Protein AF-A0A6A1Z7D6-F1 (afdb_monomer)

Mean predicted aligned error: 11.19 Å

Foldseek 3Di:
DPPPPPDCPVCVVVVVVVVVLVVQLVVCVVVVVVVSNVVSVVVVLVSLVVVLVVQVVCVVVVNDDPLVSQLSVLVSVLVVVVVVCVVCVVVCCVVQPVVSVVVNVVSVVVSVVSNVVSVCVVVVPDPVSVVVVVVVVVVVVVVVVVVVVVVD

Solvent-accessible surface area (backbone atoms only — not comparable to full-atom values): 8390 Å² total; per-residue (Å²): 131,82,81,70,79,70,80,66,60,79,49,52,64,52,51,54,53,51,50,53,44,51,53,50,36,53,51,20,57,76,69,66,35,62,68,59,28,52,53,43,52,52,52,53,50,52,51,52,51,53,50,46,54,50,38,46,53,35,29,78,68,68,74,42,61,70,42,60,39,50,45,49,48,51,52,49,53,47,52,52,51,52,50,49,50,61,75,43,35,70,64,44,38,73,76,42,48,76,52,40,59,54,51,58,51,49,53,52,50,51,46,53,53,50,47,51,54,39,49,43,62,64,68,64,57,49,75,66,54,53,51,52,52,51,52,51,52,50,52,53,52,52,52,50,51,52,56,56,60,75,73,109

Secondary structure (DSSP, 8-state):
------SSTTHHHHHHHHHHHHHHHHHHHHTT-HHHHHHHHHHHHHHHHHHHHHHHHHHHTTSS-THHHHHHHHHHHHHHHHHHHHHTHHHHHHHHTTHHHHHHHHHHHHHHHHHHHHHHHHTT--HHHHHHHHHHHHHHHHHHHHHHHTT-

Structure (mmCIF, N/CA/C/O backbone):
data_AF-A0A6A1Z7D6-F1
#
_entry.id   AF-A0A6A1Z7D6-F1
#
loop_
_atom_site.group_PDB
_atom_site.id
_atom_site.type_symbol
_atom_site.label_atom_id
_atom_site.label_alt_id
_atom_site.label_comp_id
_atom_site.label_asym_id
_atom_site.label_entity_id
_atom_site.label_seq_id
_atom_site.pdbx_PDB_ins_code
_atom_site.Cartn_x
_atom_site.Cartn_y
_atom_site.Cartn_z
_atom_site.occupancy
_atom_site.B_iso_or_equiv
_atom_site.auth_seq_id
_atom_site.auth_comp_id
_atom_site.auth_asym_id
_atom_site.auth_atom_id
_atom_site.pdbx_PDB_model_num
ATOM 1 N N . MET A 1 1 ? 30.308 16.685 -15.755 1.00 36.16 1 MET A N 1
ATOM 2 C CA . MET A 1 1 ? 29.708 15.355 -15.524 1.00 36.16 1 MET A CA 1
ATOM 3 C C . MET A 1 1 ? 28.931 15.409 -14.219 1.00 36.16 1 MET A C 1
ATOM 5 O O . MET A 1 1 ? 29.544 15.378 -13.161 1.00 36.16 1 MET A O 1
ATOM 9 N N . LEU A 1 2 ? 27.605 15.572 -14.272 1.00 36.69 2 LEU A N 1
ATOM 10 C CA . LEU A 1 2 ? 26.779 15.295 -13.096 1.00 36.69 2 LEU A CA 1
ATOM 11 C C . LEU A 1 2 ? 26.861 13.784 -12.878 1.00 36.69 2 LEU A C 1
ATOM 13 O O . LEU A 1 2 ? 26.393 13.029 -13.731 1.00 36.69 2 LEU A O 1
ATOM 17 N N . SER A 1 3 ? 27.510 13.365 -11.790 1.00 39.84 3 SER A N 1
ATOM 18 C CA . SER A 1 3 ? 27.452 11.990 -11.299 1.00 39.84 3 SER A CA 1
ATOM 19 C C . SER A 1 3 ? 25.978 11.639 -11.138 1.00 39.84 3 SER A C 1
ATOM 21 O O . SER A 1 3 ? 25.296 12.110 -10.228 1.00 39.84 3 SER A O 1
ATOM 23 N N . THR A 1 4 ? 25.445 10.914 -12.115 1.00 45.69 4 THR A N 1
ATOM 24 C CA . THR A 1 4 ? 24.114 10.342 -12.024 1.00 45.69 4 THR A CA 1
ATOM 25 C C . THR A 1 4 ? 24.239 9.285 -10.948 1.00 45.69 4 THR A C 1
ATOM 27 O O . THR A 1 4 ? 24.936 8.291 -11.131 1.00 45.69 4 THR A O 1
ATOM 30 N N . VAL A 1 5 ? 23.625 9.560 -9.797 1.00 45.91 5 VAL A N 1
ATOM 31 C CA . VAL A 1 5 ? 23.458 8.608 -8.702 1.00 45.91 5 VAL A CA 1
ATOM 32 C C . VAL A 1 5 ? 22.742 7.393 -9.290 1.00 45.91 5 VAL A C 1
ATOM 34 O O . VAL A 1 5 ? 21.524 7.377 -9.459 1.00 45.91 5 VAL A O 1
ATOM 37 N N . THR A 1 6 ? 23.532 6.423 -9.726 1.00 51.09 6 THR A N 1
ATOM 38 C CA . THR A 1 6 ? 23.092 5.221 -10.418 1.00 51.09 6 THR A CA 1
ATOM 39 C C . THR A 1 6 ? 22.671 4.211 -9.357 1.00 51.09 6 THR A C 1
ATOM 41 O O . THR A 1 6 ? 23.374 3.990 -8.377 1.00 51.09 6 THR A O 1
ATOM 44 N N . GLY A 1 7 ? 21.481 3.630 -9.522 1.00 52.00 7 GLY A N 1
ATOM 45 C CA . GLY A 1 7 ? 21.047 2.467 -8.742 1.00 52.00 7 GLY A CA 1
ATOM 46 C C . GLY A 1 7 ? 20.683 2.742 -7.280 1.00 52.00 7 GLY A C 1
ATOM 47 O O . GLY A 1 7 ? 21.342 2.256 -6.369 1.00 52.00 7 GLY A O 1
ATOM 48 N N . GLY A 1 8 ? 19.602 3.489 -7.032 1.00 55.97 8 GLY A N 1
ATOM 49 C CA . GLY A 1 8 ? 18.891 3.458 -5.742 1.00 55.97 8 GLY A CA 1
ATOM 50 C C . GLY A 1 8 ? 19.579 4.121 -4.540 1.00 55.97 8 GLY A C 1
ATOM 51 O O . GLY A 1 8 ? 18.945 4.279 -3.503 1.00 55.97 8 GLY A O 1
ATOM 52 N N . GLN A 1 9 ? 20.823 4.591 -4.650 1.00 62.19 9 GLN A N 1
ATOM 53 C CA . GLN A 1 9 ? 21.517 5.282 -3.549 1.00 62.19 9 GLN A CA 1
ATOM 54 C C . GLN A 1 9 ? 20.817 6.577 -3.096 1.00 62.19 9 GLN A C 1
ATOM 56 O O . GLN A 1 9 ? 20.871 6.932 -1.920 1.00 62.19 9 GLN A O 1
ATOM 61 N N . TRP A 1 10 ? 20.087 7.249 -3.994 1.00 63.19 10 TRP A N 1
ATOM 62 C CA . TRP A 1 10 ? 19.254 8.411 -3.656 1.00 63.19 10 TRP A CA 1
ATOM 63 C C . TRP A 1 10 ? 18.099 8.066 -2.696 1.00 63.19 10 TRP A C 1
ATOM 65 O O . TRP A 1 10 ? 17.553 8.956 -2.047 1.00 63.19 10 TRP A O 1
ATOM 75 N N . PHE A 1 11 ? 17.744 6.783 -2.576 1.00 65.69 11 PHE A N 1
ATOM 76 C CA . PHE A 1 11 ? 16.692 6.286 -1.691 1.00 65.69 11 PHE A CA 1
ATOM 77 C C . PHE A 1 11 ? 17.174 6.134 -0.237 1.00 65.69 11 PHE A C 1
ATOM 79 O O . PHE A 1 11 ? 16.376 6.149 0.698 1.00 65.69 11 P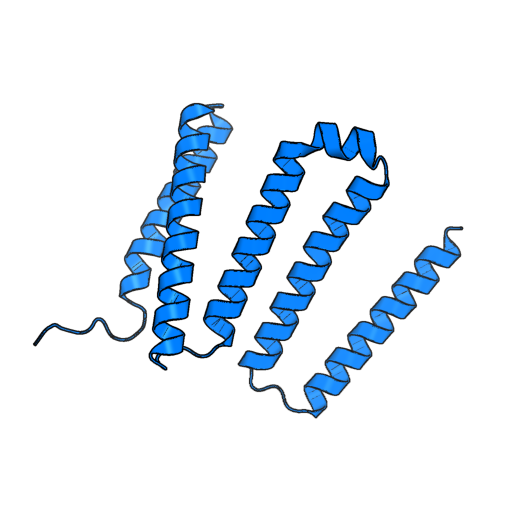HE A O 1
ATOM 86 N N . PHE A 1 12 ? 18.488 6.040 -0.011 1.00 67.38 12 PHE A N 1
ATOM 87 C CA . PHE A 1 12 ? 19.061 5.813 1.318 1.00 67.38 12 PHE A CA 1
ATOM 88 C C . PHE A 1 12 ? 18.781 6.958 2.316 1.00 67.38 12 PHE A C 1
ATOM 90 O O . PHE A 1 12 ? 18.316 6.679 3.424 1.00 67.38 12 PHE A O 1
ATOM 97 N N . PRO A 1 13 ? 18.941 8.248 1.947 1.00 74.62 13 PRO A N 1
ATOM 98 C CA . PRO A 1 13 ? 18.526 9.363 2.800 1.00 74.62 13 PRO A CA 1
ATOM 99 C C . PRO A 1 13 ? 17.027 9.334 3.124 1.00 74.62 13 PRO A C 1
ATOM 101 O O . PRO A 1 13 ? 16.630 9.652 4.242 1.00 74.62 13 PRO A O 1
ATOM 104 N N . LEU A 1 14 ? 16.191 8.903 2.174 1.00 72.44 14 LEU A N 1
ATOM 105 C CA . LEU A 1 14 ? 14.745 8.777 2.371 1.00 72.44 14 LEU A CA 1
ATOM 106 C C . LEU A 1 14 ? 14.396 7.679 3.380 1.00 72.44 14 LEU A C 1
ATOM 108 O O . LEU A 1 14 ? 13.529 7.903 4.222 1.00 72.44 14 LEU A O 1
ATOM 112 N N . ILE A 1 15 ? 15.098 6.540 3.370 1.00 71.62 15 ILE A N 1
ATOM 113 C CA . ILE A 1 15 ? 14.939 5.496 4.398 1.00 71.62 15 ILE A CA 1
ATOM 114 C C . ILE A 1 15 ? 15.244 6.066 5.788 1.00 71.62 15 ILE A C 1
ATOM 116 O O . ILE A 1 15 ? 14.463 5.866 6.720 1.00 71.62 15 ILE A O 1
ATOM 120 N N . ILE A 1 16 ? 16.347 6.808 5.926 1.00 76.56 16 ILE A N 1
ATOM 121 C CA . ILE A 1 16 ? 16.751 7.423 7.199 1.00 76.56 16 ILE A CA 1
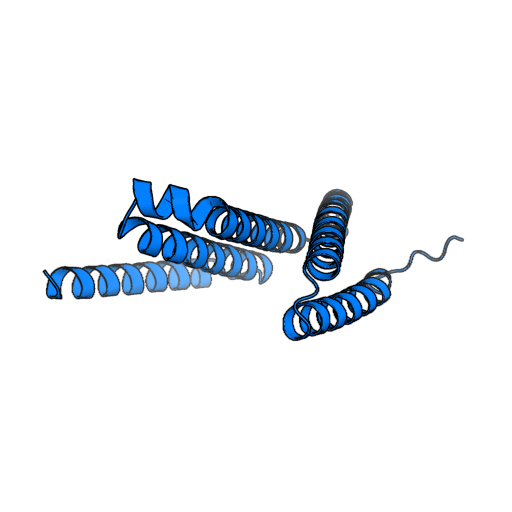ATOM 122 C C . ILE A 1 16 ? 15.683 8.415 7.678 1.00 76.56 16 ILE A C 1
ATOM 124 O O . ILE A 1 16 ? 15.262 8.359 8.835 1.00 76.56 16 ILE A O 1
ATOM 128 N N . VAL A 1 17 ? 15.185 9.277 6.787 1.00 80.69 17 VAL A N 1
ATOM 129 C CA . VAL A 1 17 ? 14.101 10.222 7.098 1.00 80.69 17 VAL A CA 1
ATOM 130 C C . VAL A 1 17 ? 12.832 9.479 7.534 1.00 80.69 17 VAL A C 1
ATOM 132 O O . VAL A 1 17 ? 12.244 9.830 8.557 1.00 80.69 17 VAL A O 1
ATOM 135 N N . CYS A 1 18 ? 12.433 8.417 6.830 1.00 77.88 18 CYS A N 1
ATOM 136 C CA . CYS A 1 18 ? 11.273 7.596 7.190 1.00 77.88 18 CYS A CA 1
ATOM 137 C C . CYS A 1 18 ? 11.427 6.918 8.562 1.00 77.88 18 CYS A C 1
ATOM 139 O O . CYS A 1 18 ? 10.467 6.891 9.335 1.00 77.88 18 CYS A O 1
ATOM 141 N N . LEU A 1 19 ? 12.619 6.414 8.898 1.00 76.88 19 LEU A N 1
ATOM 142 C CA . LEU A 1 19 ? 12.903 5.825 10.212 1.00 76.88 19 LEU A CA 1
ATOM 143 C C . LEU A 1 19 ? 12.773 6.860 11.333 1.00 76.88 19 LEU A C 1
ATOM 145 O O . LEU A 1 19 ? 12.106 6.598 12.336 1.00 76.88 19 LEU A O 1
ATOM 149 N N . ILE A 1 20 ? 13.346 8.052 11.145 1.00 84.06 20 ILE A N 1
ATOM 150 C CA . ILE A 1 20 ? 13.234 9.156 12.108 1.00 84.06 20 ILE A CA 1
ATOM 151 C C . ILE A 1 20 ? 11.764 9.544 12.293 1.00 84.06 20 ILE A C 1
ATOM 153 O O . ILE A 1 20 ? 11.294 9.638 13.427 1.00 84.06 20 ILE A O 1
ATOM 157 N N . LEU A 1 21 ? 11.010 9.708 11.203 1.00 82.12 21 LEU A N 1
ATOM 158 C CA . LEU A 1 21 ? 9.579 10.019 11.264 1.00 82.12 21 LEU A CA 1
ATOM 159 C C . LEU A 1 21 ? 8.789 8.925 11.989 1.00 82.12 21 LEU A C 1
ATOM 161 O O . LEU A 1 21 ? 7.930 9.243 12.810 1.00 82.12 21 LEU A O 1
ATOM 165 N N . GLY A 1 22 ? 9.109 7.650 11.757 1.00 77.06 22 GLY A N 1
ATOM 166 C CA . GLY A 1 22 ? 8.507 6.525 12.471 1.00 77.06 22 GLY A CA 1
ATOM 167 C C . GLY A 1 22 ? 8.749 6.596 13.982 1.00 77.06 22 GLY A C 1
ATOM 168 O O . GLY A 1 22 ? 7.807 6.474 14.769 1.00 77.06 22 GLY A O 1
ATOM 169 N N . ILE A 1 23 ? 9.988 6.874 14.399 1.00 82.56 23 ILE A N 1
ATOM 170 C CA . ILE A 1 23 ? 10.344 7.057 15.814 1.00 82.56 23 ILE A CA 1
ATOM 171 C C . ILE A 1 23 ? 9.576 8.244 16.411 1.00 82.56 23 ILE A C 1
ATOM 173 O O . ILE A 1 23 ? 8.957 8.111 17.472 1.00 82.56 23 ILE A O 1
ATOM 177 N N . VAL A 1 24 ? 9.551 9.386 15.719 1.00 84.50 24 VAL A N 1
ATOM 178 C CA . VAL A 1 24 ? 8.829 10.589 16.162 1.00 84.50 24 VAL A CA 1
ATOM 179 C C . VAL A 1 24 ? 7.328 10.314 16.288 1.00 84.50 24 VAL A C 1
ATOM 181 O O . VAL A 1 24 ? 6.727 10.707 17.290 1.00 84.50 24 VAL A O 1
ATOM 184 N N . ALA A 1 25 ? 6.722 9.583 15.348 1.00 79.19 25 ALA A N 1
ATOM 185 C CA . ALA A 1 25 ? 5.308 9.212 15.394 1.00 79.19 25 ALA A CA 1
ATOM 186 C C . ALA A 1 25 ? 4.989 8.311 16.599 1.00 79.19 25 ALA A C 1
ATOM 188 O O . ALA A 1 25 ? 3.999 8.541 17.303 1.00 79.19 25 ALA A O 1
ATOM 189 N N . ILE A 1 26 ? 5.847 7.324 16.888 1.00 82.94 26 ILE A N 1
ATOM 190 C CA . ILE A 1 26 ? 5.703 6.439 18.055 1.00 82.94 26 ILE A CA 1
ATOM 191 C C . ILE A 1 26 ? 5.803 7.243 19.356 1.00 82.94 26 ILE A C 1
ATOM 193 O O . ILE A 1 26 ? 4.965 7.081 20.248 1.00 82.94 26 ILE A O 1
ATOM 197 N N . ILE A 1 27 ? 6.795 8.130 19.469 1.00 83.75 27 ILE A N 1
ATOM 198 C CA . ILE A 1 27 ? 6.982 8.979 20.654 1.00 83.75 27 ILE A CA 1
ATOM 199 C C . ILE A 1 27 ? 5.790 9.925 20.829 1.00 83.75 27 ILE A C 1
ATOM 201 O O . ILE A 1 27 ? 5.247 10.026 21.931 1.00 83.75 27 ILE A O 1
ATOM 205 N N . ALA A 1 28 ? 5.342 10.575 19.753 1.00 85.19 28 ALA A N 1
ATOM 206 C CA . ALA A 1 28 ? 4.191 11.470 19.776 1.00 85.19 28 ALA A CA 1
ATOM 207 C C . ALA A 1 28 ? 2.916 10.735 20.212 1.00 85.19 28 ALA A C 1
ATOM 209 O O . ALA A 1 28 ? 2.143 11.264 21.012 1.00 85.19 28 ALA A O 1
ATOM 210 N N . GLN A 1 29 ? 2.721 9.495 19.754 1.00 81.88 29 GLN A N 1
ATOM 211 C CA . GLN A 1 29 ? 1.601 8.662 20.180 1.00 81.88 29 GLN A CA 1
ATOM 212 C C . GLN A 1 29 ? 1.697 8.272 21.659 1.00 81.88 29 GLN A C 1
ATOM 214 O O . GLN A 1 29 ? 0.713 8.438 22.382 1.00 81.88 29 GLN A O 1
ATOM 219 N N . LYS A 1 30 ? 2.864 7.812 22.133 1.00 87.38 30 LYS A N 1
ATOM 220 C CA . LYS A 1 30 ? 3.072 7.463 23.551 1.00 87.38 30 LYS A CA 1
ATOM 221 C C . LYS A 1 30 ? 2.850 8.663 24.475 1.00 87.38 30 LYS A C 1
ATOM 223 O O . LYS A 1 30 ? 2.207 8.525 25.510 1.00 87.38 30 LYS A O 1
ATOM 228 N N . LYS A 1 31 ? 3.325 9.847 24.079 1.00 89.75 31 LYS A N 1
ATOM 229 C CA . LYS A 1 31 ? 3.188 11.094 24.847 1.00 89.75 31 LYS A CA 1
ATOM 230 C C . LYS A 1 31 ? 1.864 11.838 24.606 1.00 89.75 31 LYS A C 1
ATOM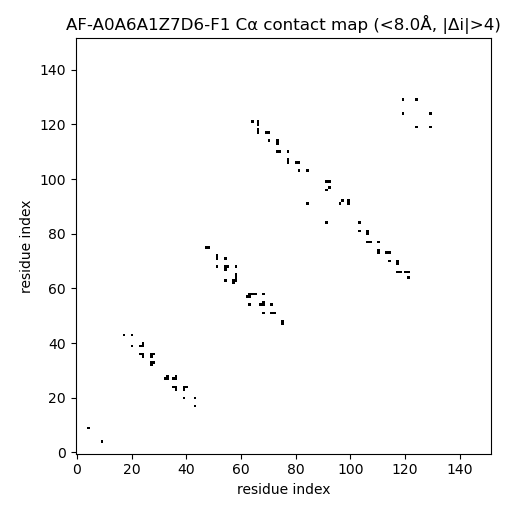 232 O O . LYS A 1 31 ? 1.699 12.942 25.112 1.00 89.75 31 LYS A O 1
ATOM 237 N N . LYS A 1 32 ? 0.925 11.266 23.837 1.00 88.25 32 LYS A N 1
ATOM 238 C CA . LYS A 1 32 ? -0.369 11.882 23.467 1.00 88.25 32 LYS A CA 1
ATOM 239 C C . LYS A 1 32 ? -0.237 13.279 22.823 1.00 88.25 32 LYS A C 1
ATOM 241 O O . LYS A 1 32 ? -1.149 14.100 22.907 1.00 88.25 32 LYS A O 1
ATOM 246 N N . LEU A 1 33 ? 0.870 13.544 22.127 1.00 89.38 33 LEU A N 1
ATOM 247 C CA . LEU A 1 33 ? 1.138 14.804 21.426 1.00 89.38 33 LEU A CA 1
ATOM 248 C C . LEU A 1 33 ? 0.420 14.819 20.070 1.00 89.38 33 LEU A C 1
ATOM 250 O O . LEU A 1 33 ? 1.002 14.542 19.021 1.00 89.38 33 LEU A O 1
ATOM 254 N N . THR A 1 34 ? -0.871 15.143 20.091 1.00 82.25 34 THR A N 1
ATOM 255 C CA . THR A 1 34 ? -1.764 15.068 18.921 1.00 82.25 34 THR A CA 1
ATOM 256 C C . THR A 1 34 ? -1.335 15.963 17.755 1.00 82.25 34 THR A C 1
ATOM 258 O O . THR A 1 34 ? -1.408 15.529 16.606 1.00 82.25 34 THR A O 1
ATOM 261 N N . LYS A 1 35 ? -0.845 17.183 18.025 1.00 81.25 35 LYS A N 1
ATOM 262 C CA . LYS A 1 35 ? -0.323 18.093 16.986 1.00 81.25 35 LYS A CA 1
ATOM 263 C C . LYS A 1 35 ? 0.929 17.532 16.311 1.00 81.25 35 LYS A C 1
ATOM 265 O O . LYS A 1 35 ? 0.975 17.486 15.086 1.00 81.25 35 LYS A O 1
ATOM 270 N N . LEU A 1 36 ? 1.902 17.069 17.101 1.00 79.12 36 LEU A N 1
ATOM 271 C CA . LEU A 1 36 ? 3.149 16.504 16.582 1.00 79.12 36 LEU A CA 1
ATOM 272 C C . LEU A 1 36 ? 2.866 15.261 15.738 1.00 79.12 36 LEU A C 1
ATOM 274 O O . LEU A 1 36 ? 3.317 15.190 14.603 1.00 79.12 36 LEU A O 1
ATOM 278 N N . LYS A 1 37 ? 2.021 14.350 16.239 1.00 78.25 37 LYS A N 1
ATOM 279 C CA . LYS A 1 37 ? 1.598 13.164 15.489 1.00 78.25 37 LYS A CA 1
ATOM 280 C C . LYS A 1 37 ? 0.977 13.534 14.138 1.00 78.25 37 LYS A C 1
ATOM 282 O O . LYS A 1 37 ? 1.369 12.981 13.122 1.00 78.25 37 LYS A O 1
ATOM 287 N N . ARG A 1 38 ? 0.054 14.504 14.109 1.00 79.12 38 ARG A N 1
ATOM 288 C CA . ARG A 1 38 ? -0.579 14.956 12.858 1.00 79.12 38 ARG A CA 1
ATOM 289 C C . ARG A 1 38 ? 0.441 15.523 11.865 1.00 79.12 3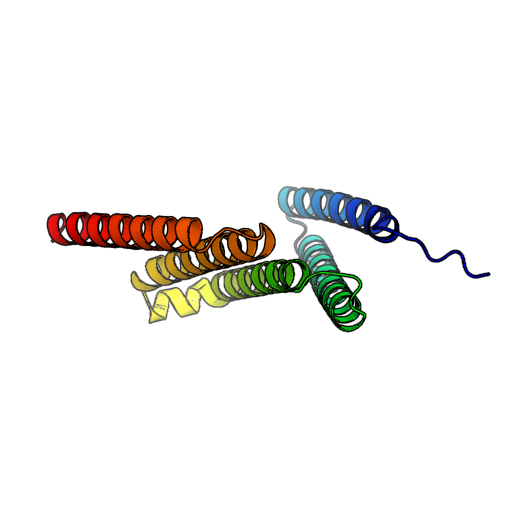8 ARG A C 1
ATOM 291 O O . ARG A 1 38 ? 0.323 15.251 10.676 1.00 79.12 38 ARG A O 1
ATOM 298 N N . ILE A 1 39 ? 1.406 16.316 12.334 1.00 79.56 39 ILE A N 1
ATOM 299 C CA . ILE A 1 39 ? 2.454 16.887 11.475 1.00 79.56 39 ILE A CA 1
ATOM 300 C C . ILE A 1 39 ? 3.327 15.770 10.900 1.00 79.56 39 ILE A C 1
ATOM 302 O O . ILE A 1 39 ? 3.536 15.732 9.691 1.00 79.56 39 ILE A O 1
ATOM 306 N N . THR A 1 40 ? 3.781 14.840 11.742 1.00 82.75 40 THR A N 1
ATOM 307 C CA . THR A 1 40 ? 4.599 13.695 11.324 1.00 82.75 40 THR A CA 1
ATOM 308 C C . THR A 1 40 ? 3.864 12.802 10.326 1.00 82.75 40 THR A C 1
ATOM 310 O O . THR A 1 40 ? 4.433 12.462 9.292 1.00 82.75 40 THR A O 1
ATOM 313 N N . ASP A 1 41 ? 2.593 12.486 10.589 1.00 77.94 41 ASP A N 1
ATOM 314 C CA . ASP A 1 41 ? 1.757 11.687 9.689 1.00 77.94 41 ASP A CA 1
ATOM 315 C C . ASP A 1 41 ? 1.611 12.388 8.327 1.00 77.94 41 ASP A C 1
ATOM 317 O O . ASP A 1 41 ? 1.860 11.778 7.290 1.00 77.94 41 ASP A O 1
ATOM 321 N N . ASN A 1 42 ? 1.276 13.685 8.311 1.00 80.19 42 ASN A N 1
ATOM 322 C CA . ASN A 1 42 ? 1.161 14.459 7.071 1.00 80.19 42 ASN A CA 1
ATOM 323 C C . ASN A 1 42 ? 2.477 14.485 6.283 1.00 80.19 42 ASN A C 1
ATOM 325 O O . ASN A 1 42 ? 2.461 14.313 5.067 1.00 80.19 42 ASN A O 1
ATOM 329 N N . PHE A 1 43 ? 3.608 14.676 6.964 1.00 83.25 43 PHE A N 1
ATOM 330 C CA . PHE A 1 43 ? 4.919 14.707 6.319 1.00 83.25 43 PHE A CA 1
ATOM 331 C C . PHE A 1 43 ? 5.270 13.349 5.691 1.00 83.25 43 PHE A C 1
ATOM 333 O O . PHE A 1 43 ? 5.733 13.300 4.552 1.00 83.25 43 PHE A O 1
ATOM 340 N N . ALA A 1 44 ? 4.968 12.244 6.381 1.00 79.88 44 ALA A N 1
ATOM 341 C CA . ALA A 1 44 ? 5.137 10.894 5.848 1.00 79.88 44 ALA A CA 1
ATOM 342 C C . ALA A 1 44 ? 4.257 10.639 4.609 1.00 79.88 44 ALA A C 1
ATOM 344 O O . ALA A 1 44 ? 4.742 10.087 3.621 1.00 79.88 44 ALA A O 1
ATOM 345 N N . TYR A 1 45 ? 2.995 11.088 4.614 1.00 78.81 45 TYR A N 1
ATOM 346 C CA . TYR A 1 45 ? 2.125 10.992 3.434 1.00 78.81 45 TYR A CA 1
ATOM 347 C C . TYR A 1 45 ? 2.660 11.803 2.250 1.00 78.81 45 TYR A C 1
ATOM 349 O O . TYR A 1 45 ? 2.661 11.302 1.127 1.00 78.81 45 TYR A O 1
ATOM 357 N N . THR A 1 46 ? 3.155 13.021 2.483 1.00 82.62 46 THR A N 1
ATOM 358 C CA . THR A 1 46 ? 3.761 13.844 1.426 1.00 82.62 46 THR A CA 1
ATOM 359 C C . THR A 1 46 ? 4.970 13.149 0.805 1.00 82.62 46 THR A C 1
ATOM 361 O O . THR A 1 46 ? 5.070 13.081 -0.419 1.00 82.62 46 THR A O 1
ATOM 364 N N . ILE A 1 47 ? 5.856 12.579 1.627 1.00 82.81 47 ILE A N 1
ATOM 365 C CA . ILE A 1 47 ? 7.014 11.817 1.140 1.00 82.81 47 ILE A CA 1
ATOM 366 C C . ILE A 1 47 ? 6.563 10.620 0.297 1.00 82.81 47 ILE A C 1
ATOM 368 O O . ILE A 1 47 ? 7.101 10.415 -0.787 1.00 82.81 47 ILE A O 1
ATOM 372 N N . LEU A 1 48 ? 5.554 9.864 0.745 1.00 81.69 48 LEU A N 1
ATOM 373 C CA . LEU A 1 48 ? 5.012 8.731 -0.015 1.00 81.69 48 LEU A CA 1
ATOM 374 C C . LEU A 1 48 ? 4.478 9.152 -1.392 1.00 81.69 48 LEU A C 1
ATOM 376 O O . LEU A 1 48 ? 4.735 8.464 -2.377 1.00 81.69 48 LEU A O 1
ATOM 380 N N . VAL A 1 49 ? 3.776 10.284 -1.484 1.00 83.44 49 VAL A N 1
ATOM 381 C CA . VAL A 1 49 ? 3.267 10.806 -2.765 1.00 83.44 49 VAL A CA 1
ATOM 382 C C . VAL A 1 49 ? 4.408 11.244 -3.683 1.00 83.44 49 VAL A C 1
ATOM 384 O O . VAL A 1 49 ? 4.392 10.924 -4.869 1.00 83.44 49 VAL A O 1
ATOM 387 N N . ILE A 1 50 ? 5.415 11.941 -3.152 1.00 85.06 50 ILE A N 1
ATOM 388 C CA . ILE A 1 50 ? 6.588 12.352 -3.938 1.00 85.06 50 ILE A CA 1
ATOM 389 C C . ILE A 1 50 ? 7.337 11.122 -4.459 1.00 85.06 50 ILE A C 1
ATOM 391 O O . ILE A 1 50 ? 7.665 11.067 -5.643 1.00 85.06 50 ILE A O 1
ATOM 395 N N . LEU A 1 51 ? 7.558 10.120 -3.603 1.00 83.06 51 LEU A N 1
ATOM 396 C CA . LEU A 1 51 ? 8.164 8.849 -3.995 1.00 83.06 51 LEU A CA 1
ATOM 397 C C . LEU A 1 51 ? 7.376 8.186 -5.121 1.00 83.06 51 LEU A C 1
ATOM 399 O O . LEU A 1 51 ? 7.966 7.814 -6.126 1.00 83.06 51 LEU A O 1
ATOM 403 N N . LEU A 1 52 ? 6.050 8.119 -5.006 1.00 86.31 52 LEU A N 1
ATOM 404 C CA . LEU A 1 52 ? 5.199 7.560 -6.051 1.00 86.31 52 LEU A CA 1
ATOM 405 C C . LEU A 1 52 ? 5.376 8.272 -7.398 1.00 86.31 52 LEU A C 1
ATOM 407 O O . LEU A 1 52 ? 5.484 7.619 -8.432 1.00 86.31 52 LEU A O 1
ATOM 411 N N . ILE A 1 53 ? 5.421 9.606 -7.393 1.00 86.12 53 ILE A N 1
ATOM 412 C CA . ILE A 1 53 ? 5.640 10.396 -8.610 1.00 86.12 53 ILE A CA 1
ATOM 413 C C . ILE A 1 53 ? 7.012 10.071 -9.216 1.00 86.12 53 ILE A C 1
ATOM 415 O O . ILE A 1 53 ? 7.110 9.860 -10.424 1.00 86.12 53 ILE A O 1
ATOM 419 N N . ILE A 1 54 ? 8.059 9.993 -8.389 1.00 84.81 54 ILE A N 1
ATOM 420 C CA . ILE A 1 54 ? 9.413 9.640 -8.837 1.00 84.81 54 ILE A CA 1
ATOM 421 C C . ILE A 1 54 ? 9.430 8.234 -9.450 1.00 84.81 54 ILE A C 1
ATOM 423 O O . ILE A 1 54 ? 9.941 8.070 -10.554 1.00 84.81 54 ILE A O 1
ATOM 427 N N . GLU A 1 55 ? 8.835 7.247 -8.782 1.00 82.50 55 GLU A N 1
ATOM 428 C CA . GLU A 1 55 ? 8.723 5.860 -9.254 1.00 82.50 55 GLU A CA 1
ATOM 429 C C . GLU A 1 55 ? 8.067 5.784 -10.645 1.00 82.50 55 GLU A C 1
ATOM 431 O O . GLU A 1 55 ? 8.596 5.147 -11.559 1.00 82.50 55 GLU A O 1
ATOM 436 N N . TRP A 1 56 ? 6.959 6.505 -10.857 1.00 88.31 56 TRP A N 1
ATOM 437 C CA . TRP A 1 56 ? 6.307 6.574 -12.169 1.00 88.31 56 TRP A CA 1
ATOM 438 C C . TRP A 1 56 ? 7.168 7.276 -13.225 1.00 88.31 56 TRP A C 1
ATOM 440 O O . TRP A 1 56 ? 7.249 6.798 -14.357 1.00 88.31 56 TRP A O 1
ATOM 450 N N . ILE A 1 57 ? 7.857 8.370 -12.878 1.00 85.44 57 ILE A N 1
ATOM 451 C CA . ILE A 1 57 ? 8.801 9.037 -13.793 1.00 85.44 57 ILE A CA 1
ATOM 452 C C . ILE A 1 57 ? 9.923 8.075 -14.206 1.00 85.44 57 ILE A C 1
ATOM 454 O O . ILE A 1 57 ? 10.282 8.024 -15.385 1.00 85.44 57 ILE A O 1
ATOM 458 N N . LEU A 1 58 ? 10.477 7.312 -13.261 1.00 83.81 58 LEU A N 1
ATOM 459 C CA . LEU A 1 58 ? 11.537 6.335 -13.523 1.00 83.81 58 LEU A CA 1
ATOM 460 C C . LEU A 1 58 ? 11.049 5.194 -14.421 1.00 83.81 58 LEU A C 1
ATOM 462 O O . LEU A 1 58 ? 11.780 4.782 -15.326 1.00 83.81 58 LEU A O 1
ATOM 466 N N . TYR A 1 59 ? 9.804 4.746 -14.252 1.00 83.00 59 TYR A N 1
ATOM 467 C CA . TYR A 1 59 ? 9.169 3.800 -15.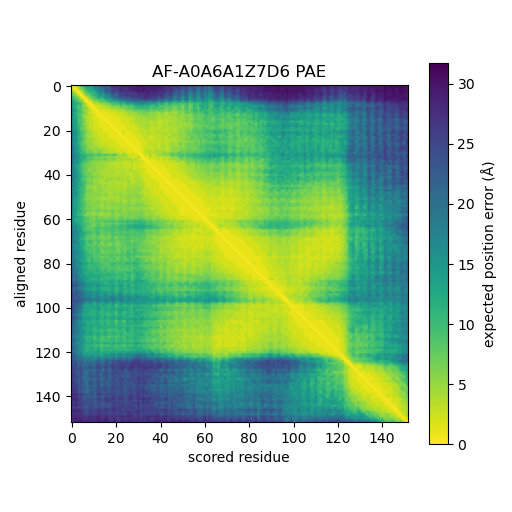169 1.00 83.00 59 TYR A CA 1
ATOM 468 C C . TYR A 1 59 ? 9.020 4.360 -16.589 1.00 83.00 59 TYR A C 1
ATOM 470 O O . TYR A 1 59 ? 9.455 3.722 -17.547 1.00 83.00 59 TYR A O 1
ATOM 478 N N . PHE A 1 60 ? 8.488 5.576 -16.755 1.00 85.19 60 PHE A N 1
ATOM 479 C CA . PHE A 1 60 ? 8.345 6.184 -18.087 1.00 85.19 60 PHE A CA 1
ATOM 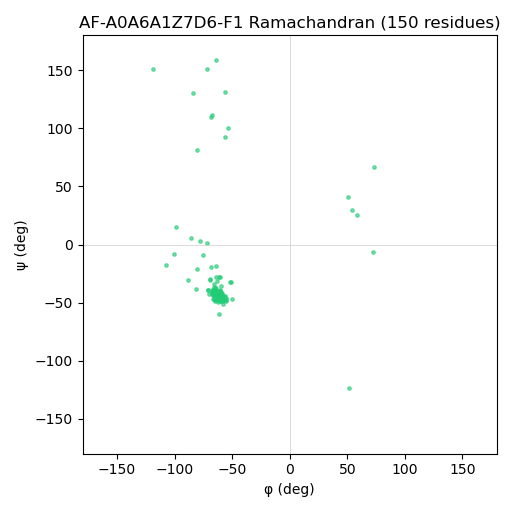480 C C . PHE A 1 60 ? 9.695 6.453 -18.766 1.00 85.19 60 PHE A C 1
ATOM 482 O O . PHE A 1 60 ? 9.799 6.400 -19.991 1.00 85.19 60 PHE A O 1
ATOM 489 N N . LYS A 1 61 ? 10.755 6.667 -17.978 1.00 85.25 61 LYS A N 1
ATOM 490 C CA . LYS A 1 61 ? 12.145 6.735 -18.455 1.00 85.25 61 LYS A CA 1
ATOM 491 C C . LYS A 1 61 ? 12.773 5.364 -18.740 1.00 85.25 61 LYS A C 1
ATOM 493 O O . LYS A 1 61 ? 13.951 5.318 -19.088 1.00 85.25 61 LYS A O 1
ATOM 498 N N . LYS A 1 62 ? 12.018 4.268 -18.602 1.00 83.00 62 LYS A N 1
ATOM 499 C CA . LYS A 1 62 ? 12.466 2.873 -18.763 1.00 83.00 62 LYS A CA 1
ATOM 500 C C . LYS A 1 62 ? 13.611 2.477 -17.824 1.00 83.00 62 LYS A C 1
ATOM 502 O O . LYS A 1 62 ? 14.395 1.591 -18.147 1.00 83.00 62 LYS A O 1
ATOM 507 N N . GLN A 1 63 ? 13.728 3.149 -16.679 1.00 76.88 63 GLN A N 1
ATOM 508 C CA . GLN A 1 63 ? 14.733 2.826 -15.665 1.00 76.88 63 GLN A CA 1
ATOM 509 C C . GLN A 1 63 ? 14.218 1.773 -14.683 1.00 76.88 63 GLN A C 1
ATOM 511 O O . GLN A 1 63 ? 15.018 0.978 -14.204 1.00 76.88 63 GLN A O 1
ATOM 516 N N . PHE A 1 64 ? 12.905 1.746 -14.426 1.00 74.56 64 PHE A N 1
ATOM 517 C CA . PHE A 1 64 ? 12.224 0.750 -13.593 1.00 74.56 64 PHE A CA 1
ATOM 518 C C . PHE A 1 64 ? 11.176 -0.034 -14.386 1.00 74.56 64 PHE A C 1
ATOM 520 O O . PHE A 1 64 ? 10.562 0.492 -15.315 1.00 74.56 64 PHE A O 1
ATOM 527 N N . ASP A 1 65 ? 10.940 -1.279 -13.970 1.00 80.00 65 ASP A N 1
ATOM 528 C CA . ASP A 1 65 ? 9.82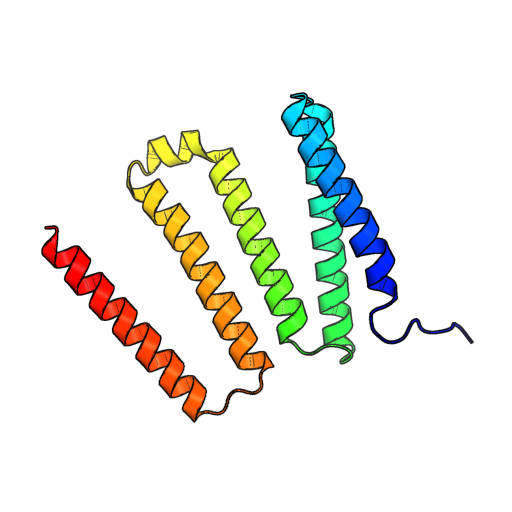4 -2.094 -14.446 1.00 80.00 65 ASP A CA 1
ATOM 529 C C . ASP A 1 65 ? 8.494 -1.587 -13.883 1.00 80.00 65 ASP A C 1
ATOM 531 O O . ASP A 1 65 ? 8.440 -1.077 -12.768 1.00 80.00 65 ASP A O 1
ATOM 535 N N . PHE A 1 66 ? 7.402 -1.797 -14.626 1.00 80.31 66 PHE A N 1
ATOM 536 C CA . PHE A 1 66 ? 6.037 -1.394 -14.247 1.00 80.31 66 PHE A CA 1
ATOM 537 C C . PHE A 1 66 ? 5.618 -1.860 -12.844 1.00 80.31 66 PHE A C 1
ATOM 539 O O . PHE A 1 66 ? 4.843 -1.198 -12.156 1.00 80.31 66 PHE A O 1
ATOM 546 N N . VAL A 1 67 ? 6.122 -3.015 -12.413 1.00 80.31 67 VAL A N 1
ATOM 547 C CA . VAL A 1 67 ? 5.717 -3.660 -11.162 1.00 80.31 67 VAL A CA 1
ATOM 548 C C . VAL A 1 67 ? 6.097 -2.815 -9.948 1.00 80.31 67 VAL A C 1
ATOM 550 O O . VAL A 1 67 ? 5.297 -2.702 -9.021 1.00 80.31 67 VAL A O 1
ATOM 553 N N . THR A 1 68 ? 7.261 -2.166 -9.965 1.00 77.12 68 THR A N 1
ATOM 554 C CA . THR A 1 68 ? 7.745 -1.341 -8.849 1.00 77.12 68 THR A CA 1
ATOM 555 C C . THR A 1 68 ? 6.809 -0.158 -8.539 1.00 77.12 68 THR A C 1
ATOM 557 O O . THR A 1 68 ? 6.236 -0.143 -7.443 1.00 77.12 68 THR A O 1
ATOM 560 N N . PRO A 1 69 ? 6.526 0.785 -9.466 1.00 80.94 69 PRO A N 1
ATOM 561 C CA . PRO A 1 69 ? 5.577 1.868 -9.214 1.00 80.94 69 PRO A CA 1
ATOM 562 C C . PRO A 1 69 ? 4.148 1.362 -8.980 1.00 80.94 69 PRO A C 1
ATOM 564 O O . PRO A 1 69 ? 3.406 1.972 -8.207 1.00 80.94 69 PRO A O 1
ATOM 567 N N . ALA A 1 70 ? 3.738 0.244 -9.591 1.00 81.38 70 ALA A N 1
ATOM 568 C CA . ALA A 1 70 ? 2.410 -0.333 -9.378 1.00 81.38 70 ALA A CA 1
ATOM 569 C C . ALA A 1 70 ? 2.223 -0.858 -7.942 1.00 81.38 70 ALA A C 1
ATOM 571 O O . ALA A 1 70 ? 1.170 -0.631 -7.332 1.00 81.38 70 ALA A O 1
ATOM 572 N N . ILE A 1 71 ? 3.246 -1.496 -7.360 1.00 81.50 71 ILE A N 1
ATOM 573 C CA . ILE A 1 71 ? 3.231 -1.921 -5.952 1.00 81.50 71 ILE A CA 1
ATOM 574 C C . ILE A 1 71 ? 3.150 -0.695 -5.039 1.00 81.50 71 ILE A C 1
ATOM 576 O O . ILE A 1 71 ? 2.284 -0.645 -4.163 1.00 81.50 71 ILE A O 1
ATOM 580 N N . TYR A 1 72 ? 3.977 0.327 -5.278 1.00 79.81 72 TYR A N 1
ATOM 581 C CA . TYR A 1 72 ? 3.936 1.574 -4.504 1.00 79.81 72 TYR A CA 1
ATOM 582 C C . TYR A 1 72 ? 2.571 2.271 -4.591 1.00 79.81 72 TYR A C 1
ATOM 584 O O . TYR A 1 72 ? 2.030 2.705 -3.570 1.00 79.81 72 TYR A O 1
ATOM 592 N N . THR A 1 73 ? 1.966 2.311 -5.782 1.00 85.38 73 THR A N 1
ATOM 593 C CA . THR A 1 73 ? 0.608 2.840 -5.990 1.00 85.38 73 THR A CA 1
ATOM 594 C C . THR A 1 73 ? -0.402 2.079 -5.135 1.00 85.38 73 THR A C 1
ATOM 596 O O . THR A 1 73 ? -1.196 2.682 -4.412 1.00 85.38 73 THR A O 1
ATOM 599 N N . THR A 1 74 ? -0.341 0.748 -5.173 1.00 84.50 74 THR A N 1
ATOM 600 C CA . THR A 1 74 ? -1.254 -0.139 -4.441 1.00 84.50 74 THR A CA 1
ATOM 601 C C . THR A 1 74 ? -1.143 0.063 -2.928 1.00 84.50 74 THR A C 1
ATOM 603 O O . THR A 1 74 ? -2.163 0.166 -2.241 1.00 84.50 74 THR A O 1
ATOM 606 N N . ILE A 1 75 ? 0.081 0.200 -2.406 1.00 83.50 75 ILE A N 1
ATOM 607 C CA . ILE A 1 75 ? 0.341 0.507 -0.992 1.00 83.50 75 ILE A CA 1
ATOM 608 C C . ILE A 1 75 ? -0.293 1.845 -0.603 1.00 83.50 75 ILE A C 1
ATOM 610 O O . ILE A 1 75 ? -1.005 1.919 0.400 1.00 83.50 75 ILE A O 1
ATOM 614 N N . ILE A 1 76 ? -0.078 2.898 -1.392 1.00 83.75 76 ILE A N 1
ATOM 615 C CA . ILE A 1 76 ? -0.594 4.237 -1.078 1.00 83.75 76 ILE A CA 1
ATOM 616 C C . ILE A 1 76 ? -2.122 4.265 -1.121 1.00 83.75 76 ILE A C 1
ATOM 618 O O . ILE A 1 76 ? -2.744 4.787 -0.193 1.00 83.75 76 ILE A O 1
ATOM 622 N N . VAL A 1 77 ? -2.740 3.651 -2.133 1.00 85.00 77 VAL A N 1
ATOM 623 C CA . VAL A 1 77 ? -4.204 3.536 -2.229 1.00 85.00 77 VAL A CA 1
ATOM 624 C C . VAL A 1 77 ? -4.774 2.805 -1.013 1.00 85.00 77 VAL A C 1
ATOM 626 O O . VAL A 1 77 ? -5.750 3.269 -0.418 1.00 85.00 77 VAL A O 1
ATOM 629 N N . TYR A 1 78 ? -4.145 1.707 -0.586 1.00 85.56 78 TYR A N 1
ATOM 630 C CA . TYR A 1 78 ? -4.562 0.982 0.613 1.00 85.56 78 TYR A CA 1
ATOM 631 C C . TYR A 1 78 ? -4.436 1.832 1.884 1.00 85.56 78 TYR A C 1
ATOM 633 O O . TYR A 1 78 ? -5.376 1.885 2.683 1.00 85.56 78 TYR A O 1
ATOM 641 N N . LEU A 1 79 ? -3.312 2.532 2.068 1.00 83.25 79 LEU A N 1
ATOM 642 C CA . LEU A 1 79 ? -3.093 3.403 3.226 1.00 83.25 79 LEU A CA 1
ATOM 643 C C . LEU A 1 79 ? -4.124 4.537 3.285 1.00 83.25 79 LEU A C 1
ATOM 645 O O . LEU A 1 79 ? -4.717 4.759 4.344 1.00 83.25 79 LEU A O 1
ATOM 649 N N . LEU A 1 80 ? -4.398 5.195 2.155 1.00 82.12 80 LEU A N 1
ATOM 650 C CA . LEU A 1 80 ? -5.423 6.237 2.051 1.00 82.12 80 LEU A CA 1
ATOM 651 C C . LEU A 1 80 ? -6.823 5.679 2.328 1.00 82.12 80 LEU A C 1
ATOM 653 O O . LEU A 1 80 ? -7.567 6.255 3.124 1.00 82.12 80 LEU A O 1
ATOM 657 N N . GLY A 1 81 ? -7.170 4.528 1.746 1.00 82.44 81 GLY A N 1
ATOM 658 C CA . GLY A 1 81 ? -8.440 3.847 2.002 1.00 82.44 81 GLY A CA 1
ATOM 659 C C . GLY A 1 81 ? -8.625 3.512 3.485 1.00 82.44 81 GLY A C 1
ATOM 660 O O . GLY A 1 81 ? -9.673 3.794 4.072 1.00 82.44 81 GLY A O 1
ATOM 661 N N . ARG A 1 82 ? -7.578 2.997 4.138 1.00 83.88 82 ARG A N 1
ATOM 662 C CA . ARG A 1 82 ? -7.571 2.699 5.577 1.00 83.88 82 ARG A CA 1
ATOM 663 C C . ARG A 1 82 ? -7.706 3.962 6.427 1.00 83.88 82 ARG A C 1
ATOM 665 O O . ARG A 1 82 ? -8.432 3.962 7.424 1.00 83.88 82 ARG A O 1
ATOM 672 N N . GLN A 1 83 ? -7.021 5.039 6.049 1.00 82.44 83 GLN A N 1
ATOM 673 C CA . GLN A 1 83 ? -7.098 6.318 6.748 1.00 82.44 83 GLN A CA 1
ATOM 674 C C . GLN A 1 83 ? -8.499 6.930 6.632 1.00 82.44 83 GLN A C 1
ATOM 676 O O . GLN A 1 83 ? -9.036 7.398 7.637 1.00 82.44 83 GLN A O 1
ATOM 681 N N . LEU A 1 84 ? -9.121 6.871 5.451 1.00 81.62 84 LEU A N 1
ATOM 682 C CA . LEU A 1 84 ? -10.502 7.304 5.228 1.00 81.62 84 LEU A CA 1
ATOM 683 C C . LEU A 1 84 ? -11.487 6.481 6.065 1.00 81.62 84 LEU A C 1
ATOM 685 O O . LEU A 1 84 ? -12.308 7.063 6.775 1.00 81.62 84 LEU A O 1
ATOM 689 N N . LEU A 1 85 ? -11.360 5.150 6.063 1.00 83.69 85 LEU A N 1
ATOM 690 C CA . LEU A 1 85 ? -12.175 4.264 6.904 1.00 83.69 85 LEU A CA 1
ATOM 691 C C . LEU A 1 85 ? -12.063 4.626 8.388 1.00 83.69 85 LEU A C 1
ATOM 693 O O . LEU A 1 85 ? -13.074 4.721 9.078 1.00 83.69 85 LEU A O 1
ATOM 697 N N . SER A 1 86 ? -10.844 4.882 8.867 1.00 82.25 86 SER A N 1
ATOM 698 C CA . SER A 1 86 ? -10.595 5.296 10.250 1.00 82.25 86 SER A CA 1
ATOM 699 C C . SER A 1 86 ? -11.202 6.669 10.561 1.00 82.25 86 SER A C 1
ATOM 701 O O . SER A 1 86 ? -11.898 6.832 11.565 1.00 82.25 86 SER A O 1
ATOM 703 N N . LYS A 1 87 ? -11.003 7.652 9.674 1.00 82.06 87 LYS A N 1
ATOM 704 C CA . LYS A 1 87 ? -11.488 9.030 9.840 1.00 82.06 87 LYS A CA 1
ATOM 705 C C . LYS A 1 87 ? -13.015 9.108 9.863 1.00 82.06 87 LYS A C 1
ATOM 707 O O . LYS A 1 87 ? -13.573 9.850 10.665 1.00 82.06 87 LYS A O 1
ATOM 712 N N . TYR A 1 88 ? -13.684 8.330 9.015 1.00 85.75 88 TYR A N 1
ATOM 713 C CA . TYR A 1 88 ? -15.145 8.303 8.906 1.00 85.75 88 TYR A CA 1
ATOM 714 C C . TYR A 1 88 ? -15.787 7.139 9.667 1.00 85.75 88 TYR A C 1
ATOM 716 O O . TYR A 1 88 ? -16.969 6.859 9.468 1.00 85.75 88 TYR A O 1
ATOM 724 N N . ARG A 1 89 ? -15.045 6.483 10.571 1.00 84.25 89 ARG A N 1
ATOM 725 C CA . ARG A 1 89 ? -15.483 5.277 11.284 1.00 84.25 89 ARG A CA 1
ATOM 726 C C . ARG A 1 89 ? -16.856 5.423 11.935 1.00 84.25 89 ARG A C 1
ATOM 728 O O . ARG A 1 89 ? -17.676 4.528 11.787 1.00 84.25 89 ARG A O 1
ATOM 735 N N . SER A 1 90 ? -17.121 6.518 12.649 1.00 84.19 90 SER A N 1
ATOM 736 C CA . SER A 1 90 ? -18.400 6.734 13.347 1.00 84.19 90 SER A CA 1
ATOM 737 C C . SER A 1 90 ? -19.583 6.832 12.378 1.00 84.19 90 SER A C 1
ATOM 739 O O . SER A 1 90 ? -20.607 6.184 12.579 1.00 84.19 90 SER A O 1
ATOM 741 N N . SER A 1 91 ? -19.419 7.590 11.293 1.00 86.81 91 SER A N 1
ATOM 742 C CA . SER A 1 91 ? -20.428 7.747 10.240 1.00 86.81 91 SER A CA 1
ATOM 743 C C . SER A 1 91 ? -20.657 6.440 9.472 1.00 86.81 91 SER A C 1
ATOM 745 O O . SER A 1 91 ? -21.797 6.029 9.253 1.00 86.81 91 SER A O 1
ATOM 747 N N . LEU A 1 92 ? -19.576 5.737 9.123 1.00 85.75 92 LEU A N 1
ATOM 748 C CA . LEU A 1 92 ? -19.636 4.475 8.389 1.00 85.75 92 LEU A CA 1
ATOM 749 C C . LEU A 1 92 ? -20.186 3.331 9.242 1.00 85.75 92 LEU A C 1
ATOM 751 O O . LEU A 1 92 ? -20.990 2.560 8.734 1.00 85.75 92 LEU A O 1
ATOM 755 N N . LEU A 1 93 ? -19.841 3.240 10.529 1.00 86.06 93 LEU A N 1
ATOM 756 C CA . LEU A 1 93 ? -20.454 2.273 11.447 1.00 86.06 93 LEU A CA 1
ATOM 757 C C . LEU A 1 93 ? -21.953 2.523 11.602 1.00 86.06 93 LEU A C 1
ATOM 759 O O . LEU A 1 93 ? -22.722 1.568 11.586 1.00 86.06 93 LEU A O 1
ATOM 763 N N . LYS A 1 94 ? -22.380 3.788 11.694 1.00 88.06 94 LYS A N 1
ATOM 764 C CA . LYS A 1 94 ? -23.804 4.134 11.789 1.00 88.06 94 LYS A CA 1
ATOM 765 C C . LYS A 1 94 ? -24.582 3.742 10.527 1.00 88.06 94 LYS A C 1
ATOM 767 O O . LYS A 1 94 ? -25.718 3.300 10.637 1.00 88.06 94 LYS A O 1
ATOM 772 N N . LYS A 1 95 ? -23.980 3.890 9.340 1.00 85.75 95 LYS A N 1
ATOM 773 C CA . LYS A 1 95 ? -24.618 3.542 8.056 1.00 85.75 95 LYS A CA 1
ATOM 774 C C . LYS A 1 95 ? -24.545 2.054 7.708 1.00 85.75 95 LYS A C 1
ATOM 776 O O . LYS A 1 95 ? -25.480 1.525 7.123 1.00 85.75 95 LYS A O 1
ATOM 781 N N . LEU A 1 96 ? -23.423 1.399 8.000 1.00 83.06 96 LEU A N 1
ATOM 782 C CA . LEU A 1 96 ? -23.111 0.052 7.507 1.00 83.06 96 LEU A CA 1
ATOM 783 C C . LEU A 1 96 ? -23.205 -1.026 8.593 1.00 83.06 96 LEU A C 1
ATOM 785 O O . LEU A 1 96 ? -23.277 -2.209 8.260 1.00 83.06 96 LEU A O 1
ATOM 789 N N . GLY A 1 97 ? -23.184 -0.657 9.877 1.00 86.12 97 GLY A N 1
ATOM 790 C CA . GLY A 1 97 ? -23.243 -1.599 10.995 1.00 86.12 97 GLY A CA 1
ATOM 791 C C . GLY A 1 97 ? -22.199 -2.712 10.867 1.00 86.12 97 GLY A C 1
ATOM 792 O O . GLY A 1 97 ? -21.005 -2.451 10.705 1.00 86.12 97 GLY A O 1
ATOM 793 N N . ALA A 1 98 ? -22.654 -3.968 10.877 1.00 79.69 98 ALA A N 1
ATOM 794 C CA . ALA A 1 98 ? -21.802 -5.150 10.722 1.00 79.69 98 ALA A CA 1
ATOM 795 C C . ALA A 1 98 ? -21.040 -5.199 9.378 1.00 79.69 98 ALA A C 1
ATOM 797 O O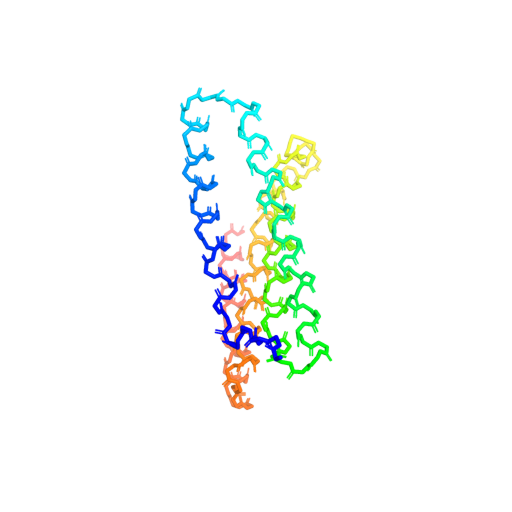 . ALA A 1 98 ? -19.916 -5.708 9.330 1.00 79.69 98 ALA A O 1
ATOM 798 N N . LYS A 1 99 ? -21.582 -4.597 8.306 1.00 82.75 99 LYS A N 1
ATOM 799 C CA . LYS A 1 99 ? -20.932 -4.544 6.981 1.00 82.75 99 LYS A CA 1
ATOM 800 C C . LYS A 1 99 ? -19.680 -3.664 6.973 1.00 82.75 99 LYS A C 1
ATOM 802 O O . LYS A 1 99 ? -18.820 -3.841 6.118 1.00 82.75 99 LYS A O 1
ATOM 807 N N . TYR A 1 100 ? -19.514 -2.764 7.948 1.00 82.50 100 TYR A N 1
ATOM 808 C CA . TYR A 1 100 ? -18.268 -2.006 8.110 1.00 82.50 100 TYR A CA 1
ATOM 809 C C . TYR A 1 100 ? -17.071 -2.938 8.345 1.00 82.50 100 TYR A C 1
ATOM 811 O O . TYR A 1 100 ? -16.010 -2.744 7.754 1.00 82.50 100 TYR A O 1
ATOM 819 N N . LYS A 1 101 ? -17.243 -3.989 9.163 1.00 79.31 101 LYS A N 1
ATOM 820 C CA . LYS A 1 101 ? -16.179 -4.969 9.427 1.00 79.31 101 LYS A CA 1
ATOM 821 C C . LYS A 1 101 ? -15.807 -5.721 8.144 1.00 79.31 101 LYS A C 1
ATOM 823 O O . LYS A 1 101 ? -14.623 -5.826 7.831 1.00 79.31 101 LYS A O 1
ATOM 828 N N . GLN A 1 102 ? -16.804 -6.150 7.369 1.00 82.00 102 GLN A N 1
ATOM 829 C CA . GLN A 1 102 ? -16.595 -6.781 6.061 1.00 82.00 102 GLN A CA 1
ATOM 830 C C . GLN A 1 102 ? -15.875 -5.844 5.084 1.00 82.00 102 GLN A C 1
ATOM 832 O O . GLN A 1 102 ? -14.927 -6.270 4.437 1.00 82.00 102 GLN A O 1
ATOM 837 N N . LEU A 1 103 ? -16.233 -4.557 5.042 1.00 81.12 103 LEU A N 1
ATOM 838 C CA . LEU A 1 103 ? -15.564 -3.559 4.203 1.00 81.12 103 LEU A CA 1
ATOM 839 C C . LEU A 1 103 ? -14.077 -3.406 4.566 1.00 81.12 103 LEU A C 1
ATOM 841 O O . LEU A 1 103 ? -13.224 -3.378 3.681 1.00 81.12 103 LEU A O 1
ATOM 845 N N . THR A 1 104 ? -13.748 -3.347 5.862 1.00 80.75 104 THR A N 1
ATOM 846 C CA . THR A 1 104 ? -12.345 -3.250 6.303 1.00 80.75 104 THR A CA 1
ATOM 847 C C . THR A 1 104 ? -11.523 -4.492 5.951 1.00 80.75 104 THR A C 1
ATOM 849 O O . THR A 1 104 ? -10.371 -4.362 5.541 1.00 80.75 104 THR A O 1
ATOM 852 N N . ILE A 1 105 ? -12.117 -5.684 6.070 1.00 82.62 105 ILE A N 1
ATOM 853 C CA . ILE A 1 105 ? -11.478 -6.955 5.706 1.00 82.62 105 ILE A CA 1
ATOM 854 C C . ILE A 1 105 ? -11.331 -7.052 4.185 1.00 82.62 105 ILE A C 1
ATOM 856 O O . ILE A 1 105 ? -10.264 -7.419 3.698 1.00 82.62 105 ILE A O 1
ATOM 860 N N . GLY A 1 106 ? -12.363 -6.666 3.433 1.00 78.94 106 GLY A N 1
ATOM 861 C CA . GLY A 1 106 ? -12.355 -6.652 1.974 1.00 78.94 106 GLY A CA 1
ATOM 862 C C . GLY A 1 106 ? -11.257 -5.750 1.422 1.00 78.94 106 GLY A C 1
ATOM 863 O O . GLY A 1 106 ? -10.488 -6.187 0.573 1.00 78.94 106 GLY A O 1
ATOM 864 N N . LEU A 1 107 ? -11.097 -4.540 1.973 1.00 83.19 107 LEU A N 1
ATOM 865 C CA . LEU A 1 107 ? -10.015 -3.632 1.581 1.00 83.19 107 LEU A CA 1
ATOM 866 C C . LEU A 1 107 ? -8.627 -4.263 1.792 1.00 83.19 107 LEU A C 1
ATOM 868 O O . LEU A 1 107 ? -7.776 -4.184 0.909 1.00 83.19 107 LEU A O 1
ATOM 872 N N . ALA A 1 108 ? -8.397 -4.901 2.945 1.00 79.81 108 ALA A N 1
ATOM 873 C CA . ALA A 1 108 ? -7.130 -5.574 3.231 1.00 79.81 108 ALA A CA 1
ATOM 874 C C . ALA A 1 108 ? -6.898 -6.787 2.316 1.00 79.81 108 ALA A C 1
ATOM 876 O O . ALA A 1 108 ? -5.786 -6.997 1.841 1.00 79.81 108 ALA A O 1
ATOM 877 N N . THR A 1 109 ? -7.954 -7.549 2.033 1.00 80.44 109 THR A N 1
ATOM 878 C CA . THR A 1 109 ? -7.899 -8.734 1.167 1.00 80.44 109 THR A CA 1
ATOM 879 C C . THR A 1 109 ? -7.570 -8.345 -0.273 1.00 80.44 109 THR A C 1
ATOM 881 O O . THR A 1 109 ? -6.660 -8.916 -0.866 1.00 80.44 109 THR A O 1
ATOM 884 N N . ILE A 1 110 ? -8.243 -7.322 -0.813 1.00 80.62 110 ILE A N 1
ATOM 885 C CA . ILE A 1 110 ? -7.980 -6.777 -2.154 1.00 80.62 110 ILE A CA 1
ATOM 886 C C . ILE A 1 110 ? -6.542 -6.259 -2.253 1.00 80.62 110 ILE A C 1
ATOM 888 O O . ILE A 1 110 ? -5.858 -6.548 -3.230 1.00 80.62 110 ILE A O 1
ATOM 892 N N . TYR A 1 111 ? -6.068 -5.540 -1.232 1.00 82.62 111 TYR A N 1
ATOM 893 C CA . TYR A 1 111 ? -4.685 -5.069 -1.171 1.00 82.62 111 TYR A CA 1
ATOM 894 C C . TYR A 1 111 ? -3.676 -6.227 -1.245 1.00 82.62 111 TYR A C 1
ATOM 896 O O . TYR A 1 111 ? -2.778 -6.194 -2.084 1.00 82.62 111 TYR A O 1
ATOM 904 N N . ILE A 1 112 ? -3.837 -7.263 -0.413 1.00 80.12 112 ILE A N 1
ATOM 905 C CA . ILE A 1 112 ? -2.937 -8.429 -0.397 1.00 80.12 112 ILE A CA 1
ATOM 906 C C . ILE A 1 112 ? -2.956 -9.148 -1.749 1.00 80.12 112 ILE A C 1
ATOM 908 O O . ILE A 1 112 ? -1.893 -9.460 -2.283 1.00 80.12 112 ILE A O 1
ATOM 912 N N . LEU A 1 113 ? -4.145 -9.372 -2.319 1.00 82.38 113 LEU A N 1
ATOM 913 C CA . LEU A 1 113 ? -4.296 -10.011 -3.625 1.00 82.38 113 LEU A CA 1
ATOM 914 C C . LEU A 1 113 ? -3.601 -9.208 -4.726 1.00 82.38 113 LEU A C 1
ATOM 916 O O . LEU A 1 113 ? -2.836 -9.785 -5.492 1.00 82.38 113 LEU A O 1
ATOM 920 N N . LEU A 1 114 ? -3.814 -7.890 -4.784 1.00 81.25 114 LEU A N 1
ATOM 921 C CA . LEU A 1 114 ? -3.184 -7.015 -5.777 1.00 81.25 114 LEU A CA 1
ATOM 922 C C . LEU A 1 114 ? -1.659 -7.010 -5.658 1.00 81.25 114 LEU A C 1
ATOM 924 O O . LEU A 1 114 ? -0.973 -7.126 -6.669 1.00 81.25 114 LEU A O 1
ATOM 928 N N . VAL A 1 115 ? -1.115 -6.915 -4.442 1.00 77.12 115 VAL A N 1
ATOM 929 C CA . VAL A 1 115 ? 0.341 -6.959 -4.240 1.00 77.12 115 VAL A CA 1
ATOM 930 C C . VAL A 1 115 ? 0.904 -8.322 -4.639 1.00 77.12 115 VAL A C 1
ATOM 932 O O . VAL A 1 115 ? 1.912 -8.372 -5.338 1.00 77.12 115 VAL A O 1
ATOM 935 N N . ALA A 1 116 ? 0.247 -9.421 -4.260 1.00 80.25 116 ALA A N 1
ATOM 936 C CA . ALA A 1 116 ? 0.664 -10.763 -4.659 1.00 80.25 116 ALA A CA 1
ATOM 937 C C . ALA A 1 116 ? 0.645 -10.929 -6.188 1.00 80.25 116 ALA A C 1
ATOM 939 O O . ALA A 1 116 ? 1.625 -11.389 -6.767 1.00 80.25 116 ALA A O 1
ATOM 940 N N . LEU A 1 117 ? -0.425 -10.479 -6.849 1.00 80.38 117 LEU A N 1
ATOM 941 C CA . LEU A 1 117 ? -0.557 -10.445 -8.307 1.00 80.38 117 LEU A CA 1
ATOM 942 C C . LEU A 1 117 ? 0.588 -9.669 -8.967 1.00 80.38 117 LEU A C 1
ATOM 944 O O . LEU A 1 117 ? 1.218 -10.167 -9.896 1.00 80.38 117 LEU A O 1
ATOM 948 N N . LEU A 1 118 ? 0.892 -8.472 -8.468 1.00 80.75 118 LEU A N 1
ATOM 949 C CA . LEU A 1 118 ? 1.971 -7.638 -8.999 1.00 80.75 118 LEU A CA 1
ATOM 950 C C . LEU A 1 118 ? 3.350 -8.280 -8.804 1.00 80.75 118 LEU A C 1
ATOM 952 O O . LEU A 1 118 ? 4.167 -8.245 -9.723 1.00 80.75 118 LEU A O 1
ATOM 956 N N . LEU A 1 119 ? 3.599 -8.915 -7.656 1.00 78.38 119 LEU A N 1
ATOM 957 C CA . LEU A 1 119 ? 4.837 -9.660 -7.412 1.00 78.38 119 LEU A CA 1
ATOM 958 C C . LEU A 1 119 ? 4.981 -10.853 -8.365 1.00 78.38 119 LEU A C 1
ATOM 960 O O . LEU A 1 119 ? 6.068 -11.072 -8.900 1.00 78.38 119 LEU A O 1
ATOM 964 N N . LEU A 1 120 ? 3.891 -11.577 -8.639 1.00 77.31 120 LEU A N 1
ATOM 965 C CA . LEU A 1 120 ? 3.889 -12.651 -9.635 1.00 77.31 120 LEU A CA 1
ATOM 966 C C . LEU A 1 120 ? 4.238 -12.099 -11.027 1.00 77.31 120 LEU A C 1
ATOM 968 O O . LEU A 1 120 ? 5.140 -12.627 -11.676 1.00 77.31 120 LEU A O 1
ATOM 972 N N . ILE A 1 121 ? 3.636 -10.981 -11.449 1.00 74.19 121 ILE A N 1
ATOM 973 C CA . ILE A 1 121 ? 3.974 -10.322 -12.727 1.00 74.19 121 ILE A CA 1
ATOM 974 C C . ILE A 1 121 ? 5.468 -9.958 -12.782 1.00 74.19 121 ILE A C 1
ATOM 976 O O . ILE A 1 121 ? 6.141 -10.276 -13.763 1.00 74.19 121 ILE A O 1
ATOM 980 N N . GLY A 1 122 ? 6.010 -9.339 -11.728 1.00 69.00 122 GLY A N 1
ATOM 981 C CA . GLY A 1 122 ? 7.417 -8.915 -11.683 1.00 69.00 122 GLY A CA 1
ATOM 982 C C . GLY A 1 122 ? 8.423 -10.053 -11.615 1.00 69.00 122 GLY A C 1
ATOM 983 O O . GLY A 1 122 ? 9.514 -9.941 -12.168 1.00 69.00 122 GLY A O 1
ATOM 984 N N . SER A 1 123 ? 8.047 -11.183 -11.020 1.00 67.38 123 SER A N 1
ATOM 985 C CA . SER A 1 123 ? 8.890 -12.383 -10.973 1.00 67.38 123 SER A CA 1
ATOM 986 C C . SER A 1 123 ? 9.020 -13.113 -12.317 1.00 67.38 123 SER A C 1
ATOM 988 O O . SER A 1 123 ? 9.680 -14.148 -12.379 1.00 67.38 123 SER A O 1
ATOM 990 N N . LYS A 1 124 ? 8.398 -12.594 -13.393 1.00 65.69 124 LYS A N 1
ATOM 991 C CA . LYS A 1 124 ? 8.280 -13.264 -14.702 1.00 65.69 124 LYS A CA 1
ATOM 992 C C . LYS A 1 124 ? 7.740 -14.689 -14.551 1.00 65.69 124 LYS A C 1
ATOM 994 O O . LYS A 1 124 ? 8.221 -15.624 -15.191 1.00 65.69 124 LYS A O 1
ATOM 999 N N . PHE A 1 125 ? 6.755 -14.849 -13.668 1.00 56.62 125 PHE A N 1
ATOM 1000 C CA . PHE A 1 125 ? 6.140 -16.138 -13.386 1.00 56.62 125 PHE A CA 1
ATOM 1001 C C . PHE A 1 125 ? 5.604 -16.753 -14.682 1.00 56.62 125 PHE A C 1
ATOM 1003 O O . PHE A 1 125 ? 4.922 -16.081 -15.461 1.00 56.62 125 PHE A O 1
ATOM 1010 N N . SER A 1 126 ? 5.932 -18.022 -14.929 1.00 58.09 126 SER A N 1
ATOM 1011 C CA . SER A 1 126 ? 5.507 -18.711 -16.147 1.00 58.09 126 SER A CA 1
ATOM 1012 C C . SER A 1 126 ? 3.983 -18.839 -16.197 1.00 58.09 126 SER A C 1
ATOM 1014 O O . SER A 1 126 ? 3.302 -18.815 -15.169 1.00 58.09 126 SER A O 1
ATOM 1016 N N . THR A 1 127 ? 3.429 -19.037 -17.392 1.00 61.28 127 THR A N 1
ATOM 1017 C CA . THR A 1 127 ? 1.991 -19.275 -17.608 1.00 61.28 127 THR A CA 1
ATOM 1018 C C . THR A 1 127 ? 1.446 -20.405 -16.720 1.00 61.28 127 THR A C 1
ATOM 1020 O O . THR A 1 127 ? 0.317 -20.338 -16.244 1.00 61.28 127 THR A O 1
ATOM 1023 N N . LEU A 1 128 ? 2.275 -21.410 -16.418 1.00 51.59 128 LEU A N 1
ATOM 1024 C CA . LEU A 1 128 ? 1.973 -22.498 -15.481 1.00 51.59 128 LEU A CA 1
ATOM 1025 C C . LEU A 1 128 ? 1.819 -22.009 -14.034 1.00 51.59 128 LEU A C 1
ATOM 1027 O O . LEU A 1 128 ? 0.893 -22.417 -13.337 1.00 51.59 128 LEU A O 1
ATOM 1031 N N . GLY A 1 129 ? 2.683 -21.099 -13.589 1.00 63.59 129 GLY A N 1
ATOM 1032 C CA . GLY A 1 129 ? 2.584 -20.498 -12.264 1.00 63.59 129 GLY A CA 1
ATOM 1033 C C . GLY A 1 129 ? 1.332 -19.628 -12.095 1.00 63.59 129 GLY A C 1
ATOM 1034 O O . GLY A 1 129 ? 0.723 -19.628 -11.026 1.00 63.59 129 GLY A O 1
ATOM 1035 N N . TRP A 1 130 ? 0.895 -18.957 -13.165 1.00 67.19 130 TRP A N 1
ATOM 1036 C CA . TRP A 1 130 ? -0.378 -18.228 -13.206 1.00 67.19 130 TRP A CA 1
ATOM 1037 C C . TRP A 1 130 ? -1.595 -19.145 -13.061 1.00 67.19 130 TRP A C 1
ATOM 1039 O O . TRP A 1 130 ? -2.518 -18.830 -12.309 1.00 67.19 130 TRP A O 1
ATOM 1049 N N . ILE A 1 131 ? -1.573 -20.303 -13.727 1.00 66.69 131 ILE A N 1
ATOM 1050 C CA . ILE A 1 131 ? -2.625 -21.325 -13.619 1.00 66.69 131 ILE A CA 1
ATOM 1051 C C . ILE A 1 131 ? -2.697 -21.877 -12.188 1.00 66.69 131 ILE A C 1
ATOM 1053 O O . ILE A 1 131 ? -3.786 -21.980 -11.622 1.00 66.69 131 ILE A O 1
ATOM 1057 N N . ILE A 1 132 ? -1.547 -22.169 -11.570 1.00 67.62 132 ILE A N 1
ATOM 1058 C CA . ILE A 1 132 ? -1.478 -22.655 -10.183 1.00 67.62 132 ILE A CA 1
ATOM 1059 C C . ILE A 1 132 ? -1.996 -21.590 -9.205 1.00 67.62 132 ILE A C 1
ATOM 1061 O O . ILE A 1 132 ? -2.809 -21.904 -8.337 1.00 67.62 132 ILE A O 1
ATOM 1065 N N . ALA A 1 133 ? -1.591 -20.326 -9.360 1.00 68.06 133 ALA A N 1
ATOM 1066 C CA . ALA A 1 133 ? -2.087 -19.232 -8.524 1.00 68.06 133 ALA A CA 1
ATOM 1067 C C . ALA A 1 133 ? -3.613 -19.056 -8.649 1.00 68.06 133 ALA A C 1
ATOM 1069 O O . ALA A 1 133 ? -4.300 -18.907 -7.637 1.00 68.06 133 ALA A O 1
ATOM 1070 N N . GLY A 1 134 ? -4.157 -19.147 -9.868 1.00 70.62 134 GLY A N 1
ATOM 1071 C CA . GLY A 1 134 ? -5.601 -19.127 -10.112 1.00 70.62 134 GLY A CA 1
ATOM 1072 C C . GLY A 1 134 ? -6.336 -20.285 -9.428 1.00 70.62 134 GLY A C 1
ATOM 1073 O O . GLY A 1 134 ? -7.340 -20.059 -8.752 1.00 70.62 134 GLY A O 1
ATOM 1074 N N . LEU A 1 135 ? -5.804 -21.508 -9.523 1.00 70.44 135 LEU A N 1
ATOM 1075 C CA . LEU A 1 135 ? -6.350 -22.688 -8.841 1.00 70.44 135 LEU A CA 1
ATOM 1076 C C . LEU A 1 135 ? -6.368 -22.521 -7.318 1.00 70.44 135 LEU A C 1
ATOM 1078 O O . LEU A 1 135 ? -7.378 -22.819 -6.683 1.00 70.44 135 LEU A O 1
ATOM 1082 N N . VAL A 1 136 ? -5.294 -21.991 -6.731 1.00 72.31 136 VAL A N 1
ATOM 1083 C CA . VAL A 1 136 ? -5.219 -21.733 -5.284 1.00 72.31 136 VAL A CA 1
ATOM 1084 C C . VAL A 1 136 ? -6.277 -20.713 -4.854 1.00 72.31 136 VAL A C 1
ATOM 1086 O O . VAL A 1 136 ? -6.975 -20.941 -3.865 1.00 72.31 136 VAL A O 1
ATOM 1089 N N . ILE A 1 137 ? -6.463 -19.625 -5.611 1.00 74.69 137 ILE A N 1
ATOM 1090 C CA . ILE A 1 137 ? -7.499 -18.617 -5.324 1.00 74.69 137 ILE A CA 1
ATOM 1091 C C . ILE A 1 137 ? -8.903 -19.237 -5.379 1.00 74.69 137 ILE A C 1
ATOM 1093 O O . ILE A 1 137 ? -9.725 -18.968 -4.497 1.00 74.69 137 ILE A O 1
ATOM 1097 N N . ILE A 1 138 ? -9.178 -20.088 -6.372 1.00 72.25 138 ILE A N 1
ATOM 1098 C CA . ILE A 1 138 ? -10.461 -20.797 -6.500 1.00 72.25 138 ILE A CA 1
ATOM 1099 C C . ILE A 1 138 ? -10.685 -21.723 -5.298 1.00 72.25 138 ILE A C 1
ATOM 1101 O O . ILE A 1 138 ? -11.754 -21.671 -4.692 1.00 72.25 138 ILE A O 1
ATOM 1105 N N . ILE A 1 139 ? -9.678 -22.505 -4.899 1.00 73.44 139 ILE A N 1
ATOM 1106 C CA . ILE A 1 139 ? -9.761 -23.420 -3.749 1.00 73.44 139 ILE A CA 1
ATOM 1107 C C . ILE A 1 139 ? -10.040 -22.649 -2.452 1.00 73.44 139 ILE A C 1
ATOM 1109 O O . ILE A 1 139 ? -10.947 -23.016 -1.706 1.00 73.44 139 ILE A O 1
ATOM 1113 N N . PHE A 1 140 ? -9.325 -21.550 -2.194 1.00 69.88 140 PHE A N 1
ATOM 1114 C CA . PHE A 1 140 ? -9.552 -20.721 -1.003 1.00 69.88 140 PHE A CA 1
ATOM 1115 C C . PHE A 1 140 ? -10.925 -20.036 -1.004 1.00 69.88 140 PHE A C 1
ATOM 1117 O O . PHE A 1 140 ? -11.558 -19.923 0.052 1.00 69.88 140 PHE A O 1
ATOM 1124 N N . SER A 1 141 ? -11.406 -19.608 -2.174 1.00 68.00 141 SER A N 1
ATOM 1125 C CA . SER A 1 141 ? -12.739 -19.013 -2.329 1.00 68.00 141 SER A CA 1
ATOM 1126 C C . SER A 1 141 ? -13.837 -20.046 -2.075 1.00 68.00 141 SER A C 1
ATOM 1128 O O . SER A 1 141 ? -14.800 -19.764 -1.363 1.00 68.00 141 SER A O 1
ATOM 1130 N N . PHE A 1 142 ? -13.661 -21.269 -2.582 1.00 69.25 142 PHE A N 1
ATOM 1131 C CA . PHE A 1 142 ? -14.587 -22.379 -2.370 1.00 69.25 142 PHE A CA 1
ATOM 1132 C C . PHE A 1 142 ? -14.597 -22.843 -0.906 1.00 69.25 142 PHE A C 1
ATOM 1134 O O . PHE A 1 142 ? -15.662 -23.042 -0.325 1.00 69.25 142 PHE A O 1
ATOM 1141 N N . ALA A 1 143 ? -13.425 -22.930 -0.271 1.00 67.62 143 ALA A N 1
ATOM 1142 C CA . ALA A 1 143 ? -13.304 -23.237 1.152 1.00 67.62 143 ALA A CA 1
ATOM 1143 C C . ALA A 1 143 ? -13.975 -22.164 2.026 1.00 67.62 143 ALA A C 1
ATOM 1145 O O . ALA A 1 143 ? -14.712 -22.499 2.952 1.00 67.62 143 ALA A O 1
ATOM 1146 N N . SER A 1 144 ? -13.787 -20.880 1.699 1.00 65.50 144 SER A N 1
ATOM 1147 C CA . SER A 1 144 ? -14.471 -19.780 2.395 1.00 65.50 144 SER A CA 1
ATOM 1148 C C . SER A 1 144 ? -15.988 -19.862 2.238 1.00 65.50 144 SER A C 1
ATOM 1150 O O . SER A 1 144 ? -16.705 -19.720 3.225 1.00 65.50 144 SER A O 1
ATOM 1152 N N . TYR A 1 145 ? -16.476 -20.171 1.033 1.00 67.88 145 TYR A N 1
ATOM 1153 C CA . TYR A 1 145 ? -17.904 -20.343 0.765 1.00 67.88 145 TYR A CA 1
ATOM 1154 C C . TYR A 1 145 ? -18.523 -21.498 1.571 1.00 67.88 145 TYR A C 1
ATOM 1156 O O . TYR A 1 145 ? -19.592 -21.333 2.158 1.00 67.88 145 TYR A O 1
ATOM 1164 N N . ILE A 1 146 ? -17.846 -22.650 1.662 1.00 70.81 146 ILE A N 1
ATOM 1165 C CA . ILE A 1 146 ? -18.317 -23.793 2.465 1.00 70.81 146 ILE A CA 1
ATOM 1166 C C . ILE A 1 146 ? -18.358 -23.441 3.958 1.00 70.81 146 ILE A C 1
ATOM 1168 O O . ILE A 1 146 ? -19.339 -23.750 4.631 1.00 70.81 146 ILE A O 1
ATOM 1172 N N . ILE A 1 147 ? -17.325 -22.771 4.478 1.00 64.25 147 ILE A N 1
ATOM 1173 C CA . ILE A 1 147 ? -17.251 -22.374 5.893 1.00 64.25 147 ILE A CA 1
ATOM 1174 C C . ILE A 1 147 ? -18.346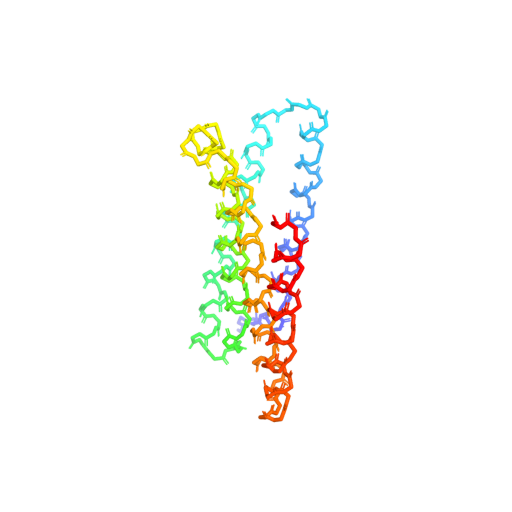 -21.358 6.246 1.00 64.25 147 ILE A C 1
ATOM 1176 O O . ILE A 1 147 ? -18.914 -21.417 7.337 1.00 64.25 147 ILE A O 1
ATOM 1180 N N . GLU A 1 148 ? -18.643 -20.422 5.346 1.00 54.91 148 GLU A N 1
ATOM 1181 C CA . GLU A 1 148 ? -19.683 -19.413 5.558 1.00 54.91 148 GLU A CA 1
ATOM 1182 C C . GLU A 1 148 ? -21.085 -20.035 5.506 1.00 54.91 148 GLU A C 1
ATOM 1184 O O . GLU A 1 148 ? -21.921 -19.727 6.355 1.00 54.91 148 GLU A O 1
ATOM 1189 N N . LYS A 1 149 ? -21.310 -20.992 4.597 1.00 53.50 149 LYS A N 1
ATOM 1190 C CA . LYS A 1 149 ? -22.569 -21.743 4.499 1.00 53.50 149 LYS A CA 1
ATOM 1191 C C . LYS A 1 149 ? -22.796 -22.699 5.676 1.00 53.50 149 LYS A C 1
ATOM 1193 O O . LYS A 1 149 ? -23.935 -22.912 6.058 1.00 53.50 149 LYS A O 1
ATOM 1198 N N . ALA A 1 150 ? -21.735 -23.239 6.278 1.00 53.94 150 ALA A N 1
ATOM 1199 C CA . ALA A 1 150 ? -21.822 -24.099 7.464 1.00 53.94 150 ALA A CA 1
ATOM 1200 C C . ALA A 1 150 ? -22.117 -23.337 8.775 1.00 53.94 150 ALA A C 1
ATOM 1202 O O . ALA A 1 150 ? -22.337 -23.963 9.810 1.00 53.94 150 ALA A O 1
ATOM 1203 N N . LYS A 1 151 ? -22.075 -21.996 8.757 1.00 49.22 151 LYS A N 1
ATOM 1204 C CA . LYS A 1 151 ? -22.395 -21.125 9.902 1.00 49.22 151 LYS A CA 1
ATOM 1205 C C . LYS A 1 151 ? -23.803 -20.516 9.855 1.00 49.22 151 LYS A C 1
ATOM 1207 O O . LYS A 1 151 ? -24.172 -19.853 10.825 1.00 49.22 151 LYS A O 1
ATOM 1212 N N . GLN A 1 152 ? -24.530 -20.678 8.747 1.00 42.44 152 GLN A N 1
ATOM 1213 C CA . GLN A 1 152 ? -25.952 -20.331 8.618 1.00 42.44 152 GLN A CA 1
ATOM 1214 C C . GLN A 1 152 ? -26.821 -21.508 9.046 1.00 42.44 152 GLN A C 1
ATOM 1216 O O . GLN A 1 152 ? -27.893 -21.228 9.622 1.00 42.44 152 GLN A O 1
#

Sequence (152 aa):
MLSTVTGGQWFFPLIIVCLILGIVAIIAQKKKLTKLKRITDNFAYTILVILLIIEWILYFKKQFDFVTPAIYTTIIVYLLGRQLLSKYRSSLLKKLGAKYKQLTIGLATIYILLVALLLLIGSKFSTLGWIIAGLVIIIFSFASYIIEKAKQ

Organism: NCBI:txid47770

pLDDT: mean 75.97, std 11.37, range [36.16, 89.75]

Radius of gyration: 20.06 Å; Cα contacts (8 Å, |Δi|>4): 59; chains: 1; bounding box: 56×42×44 Å